Protein AF-A0A8J5P9N6-F1 (afdb_monomer_lite)

Secondary structure (DSSP, 8-state):
---SPPBSSSSS--BPEEES-GGGS-EEEEEEEEE-SSEEEEEEEETTEEEEEEEEPHHHHHS-------TT-S----SS------BTTB-HHHHHHHHHHHSHHHHHHHHHHHHHHTT-GGGS-----EE---HHHHHHHHHHHHTT-

InterPro domains:
  IPR025213 Kinetochore Sim4 complex subunit Fta2 [PF13095] (5-143)

Radius of gyration: 17.52 Å; chains: 1; bounding box: 44×40×49 Å

Foldseek 3Di:
DAPDDFDDPDDAFTFDALHNDQLVWPKAFDAFPDDDPFWTWTWMDTNNDIDIDTGGDPCLLQFQDDPPDPPVGSDPPDDDDDTDDADPVQHPVNRNVCRRVRRPVNVVRRVLRVCVVVVNCVVDPHDSGDYDDDCVSCVVNVVVRVVVD

pLDDT: mean 84.06, std 14.09, range [46.38, 98.06]

Organism: NCBI:txid485398

Sequence (149 aa):
MPTLKPLPDCEGPKLECFTDDLIKHDFKFLELLGSSCHSTVVKAEIDGKTYVIKLFFPVYVHEPNFEMAPIDDFFVGREEKERLTASEKMPQHVVDSLRLHATSFNNECRAYGRLKELGREHLAVKVHGYLRLYIHQINEQVQAMIRRT

Structure (mmCIF, N/CA/C/O backbone):
data_AF-A0A8J5P9N6-F1
#
_entry.id   AF-A0A8J5P9N6-F1
#
loop_
_atom_site.group_PDB
_atom_site.id
_atom_site.type_symbol
_atom_site.label_atom_id
_atom_site.label_alt_id
_atom_site.label_comp_id
_atom_site.label_asym_id
_atom_site.label_entity_id
_atom_site.label_seq_id
_atom_site.pdbx_PDB_ins_code
_atom_site.Cartn_x
_atom_site.Cartn_y
_atom_site.Cartn_z
_atom_site.occupancy
_atom_site.B_iso_or_equiv
_atom_site.auth_seq_id
_atom_site.auth_comp_id
_atom_site.auth_asym_id
_atom_site.auth_atom_id
_atom_site.pdbx_PDB_model_num
ATOM 1 N N . MET A 1 1 ? -12.103 16.206 -0.035 1.00 46.72 1 MET A N 1
ATOM 2 C CA . MET A 1 1 ? -11.663 15.025 -0.804 1.00 46.72 1 MET A CA 1
ATOM 3 C C . MET A 1 1 ? -10.151 14.982 -0.740 1.00 46.72 1 MET A C 1
ATOM 5 O O . MET A 1 1 ? -9.574 16.065 -0.777 1.00 46.72 1 MET A O 1
ATOM 9 N N . PRO A 1 2 ? -9.534 13.800 -0.620 1.00 59.41 2 PRO A N 1
ATOM 10 C CA . PRO A 1 2 ? -8.084 13.686 -0.629 1.00 59.41 2 PRO A CA 1
ATOM 11 C C . PRO A 1 2 ? -7.501 14.313 -1.903 1.00 59.41 2 PRO A C 1
ATOM 13 O O . PRO A 1 2 ? -7.987 14.049 -2.998 1.00 59.41 2 PRO A O 1
ATOM 16 N N . THR A 1 3 ? -6.478 15.150 -1.766 1.00 75.19 3 THR A N 1
ATOM 17 C CA . THR A 1 3 ? -5.761 15.784 -2.890 1.00 75.19 3 THR A CA 1
ATOM 18 C C . THR A 1 3 ? -4.736 14.862 -3.557 1.00 75.19 3 THR A C 1
ATOM 20 O O . THR A 1 3 ? -4.242 15.157 -4.645 1.00 75.19 3 THR A O 1
ATOM 23 N N . LEU A 1 4 ? -4.407 13.735 -2.920 1.00 88.25 4 LEU A N 1
ATOM 24 C CA . LEU A 1 4 ? -3.487 12.747 -3.473 1.00 88.25 4 LEU A CA 1
ATOM 25 C C . LEU A 1 4 ? -4.174 11.904 -4.554 1.00 88.25 4 LEU A C 1
ATOM 27 O O . LEU A 1 4 ? -5.284 11.411 -4.366 1.00 88.25 4 LEU A O 1
ATOM 31 N N . LYS A 1 5 ? -3.477 11.706 -5.676 1.00 92.12 5 LYS A N 1
ATOM 32 C CA . LYS A 1 5 ? -3.972 10.928 -6.819 1.00 92.12 5 LYS A CA 1
ATOM 33 C C . LYS A 1 5 ? -4.020 9.418 -6.539 1.00 92.12 5 LYS A C 1
ATOM 35 O O . LYS A 1 5 ? -3.213 8.935 -5.749 1.00 92.12 5 LYS A O 1
ATOM 40 N N . PRO A 1 6 ? -4.872 8.637 -7.213 1.00 95.25 6 PRO A N 1
ATOM 41 C CA . PRO A 1 6 ? -4.886 7.183 -7.050 1.00 95.25 6 PRO A CA 1
ATOM 42 C C . PRO A 1 6 ? -3.578 6.539 -7.546 1.00 95.25 6 PRO A C 1
ATOM 44 O O . PRO A 1 6 ? -2.988 6.999 -8.528 1.00 95.25 6 PRO A O 1
ATOM 47 N N . LEU A 1 7 ? -3.125 5.470 -6.883 1.00 95.25 7 LEU A N 1
ATOM 48 C CA . LEU A 1 7 ? -1.854 4.786 -7.176 1.00 95.25 7 LEU A CA 1
ATOM 49 C C . LEU A 1 7 ? -2.070 3.339 -7.636 1.00 95.25 7 LEU A C 1
ATOM 51 O O . LEU A 1 7 ? -3.028 2.719 -7.191 1.00 95.25 7 LEU A O 1
ATOM 55 N N . PRO A 1 8 ? -1.182 2.749 -8.456 1.00 95.06 8 PRO A N 1
ATOM 56 C CA . PRO A 1 8 ? 0.056 3.322 -8.984 1.00 95.06 8 PRO A CA 1
ATOM 57 C C . PRO A 1 8 ? -0.178 4.387 -10.064 1.00 95.06 8 PRO A C 1
ATOM 59 O O . PRO A 1 8 ? -1.222 4.443 -10.717 1.00 95.06 8 PRO A O 1
ATOM 62 N N . ASP A 1 9 ? 0.823 5.241 -10.267 1.00 93.00 9 ASP A N 1
ATOM 63 C CA . ASP A 1 9 ? 0.783 6.365 -11.211 1.00 93.00 9 ASP A CA 1
ATOM 64 C C . ASP A 1 9 ? 1.076 5.953 -12.664 1.00 93.00 9 ASP A C 1
ATOM 66 O O . ASP A 1 9 ? 1.951 6.485 -13.332 1.00 93.00 9 ASP A O 1
ATOM 70 N N . CYS A 1 10 ? 0.362 4.946 -13.147 1.00 92.94 10 CYS A N 1
ATOM 71 C CA . CYS A 1 10 ? 0.421 4.454 -14.525 1.00 92.94 10 CYS A CA 1
ATOM 72 C C . CYS A 1 10 ? -0.950 3.901 -14.930 1.00 92.94 10 CYS A C 1
ATOM 74 O O . CYS A 1 10 ? -1.895 3.941 -14.138 1.00 92.94 10 CYS A O 1
ATOM 76 N N . GLU A 1 11 ? -1.092 3.412 -16.158 1.00 94.12 11 GLU A N 1
ATOM 77 C CA . GLU A 1 11 ? -2.343 2.805 -16.607 1.00 94.12 11 GLU A CA 1
ATOM 78 C C . GLU A 1 11 ? -2.700 1.527 -15.824 1.00 94.12 11 GLU A C 1
ATOM 80 O O . GLU A 1 11 ? -1.848 0.793 -15.301 1.00 94.12 11 GLU A O 1
ATOM 85 N N . GLY A 1 12 ? -4.006 1.263 -15.756 1.00 94.69 12 GLY A N 1
ATOM 86 C CA . GLY A 1 12 ? -4.575 0.092 -15.103 1.00 94.69 12 GLY A CA 1
ATOM 87 C C . GLY A 1 12 ? -5.168 0.371 -13.717 1.00 94.69 12 GLY A C 1
ATOM 88 O O . GLY A 1 12 ? -5.493 1.516 -13.401 1.00 94.69 12 GLY A O 1
ATOM 89 N N . PRO A 1 13 ? -5.349 -0.685 -12.904 1.00 96.88 13 PRO A N 1
ATOM 90 C CA . PRO A 1 13 ? -6.077 -0.604 -11.641 1.00 96.88 13 PRO A CA 1
ATOM 91 C C . PRO A 1 13 ? -5.363 0.266 -10.624 1.00 96.88 13 PRO A C 1
ATOM 93 O O . PRO A 1 13 ? -4.146 0.151 -10.463 1.00 96.88 13 PRO A O 1
ATOM 96 N N . LYS A 1 14 ? -6.135 1.085 -9.910 1.00 96.75 14 LYS A N 1
ATOM 97 C CA . LYS A 1 14 ? -5.618 2.030 -8.924 1.00 96.75 14 LYS A CA 1
ATOM 98 C C . LYS A 1 14 ? -6.346 1.893 -7.597 1.00 96.75 14 LYS A C 1
ATOM 100 O O . LYS A 1 14 ? -7.538 1.602 -7.549 1.00 96.75 14 LYS A O 1
ATOM 105 N N . LEU A 1 15 ? -5.613 2.133 -6.523 1.00 96.44 15 LEU A N 1
ATOM 106 C CA . LEU A 1 15 ? -6.127 2.279 -5.182 1.00 96.44 15 LEU A CA 1
ATOM 107 C C . LEU A 1 15 ? -6.258 3.764 -4.850 1.00 96.44 15 LEU A C 1
ATOM 109 O O . LEU A 1 15 ? -5.302 4.536 -4.963 1.00 96.44 15 LEU A O 1
ATOM 113 N N . GLU A 1 16 ? -7.457 4.137 -4.420 1.00 95.38 16 GLU A N 1
ATOM 114 C CA . GLU A 1 16 ? -7.773 5.483 -3.955 1.00 95.38 16 GLU A CA 1
ATOM 115 C C . GLU A 1 16 ? -7.031 5.837 -2.665 1.00 95.38 16 GLU A C 1
ATOM 117 O O . GLU A 1 16 ? -6.731 4.979 -1.823 1.00 95.38 16 GLU A O 1
ATOM 122 N N . CYS A 1 17 ? -6.770 7.129 -2.499 1.00 94.94 17 CYS A N 1
ATOM 123 C CA . CYS A 1 17 ? -6.258 7.663 -1.250 1.00 94.94 17 CYS A CA 1
ATOM 124 C C . CYS A 1 17 ? -7.340 7.579 -0.158 1.00 94.94 17 CYS A C 1
ATOM 126 O O . CYS A 1 17 ? -8.492 7.946 -0.379 1.00 94.94 17 CYS A O 1
ATOM 128 N N . PHE A 1 18 ? -6.965 7.102 1.027 1.00 93.12 18 PHE A N 1
ATOM 129 C CA . PHE A 1 18 ? -7.818 7.060 2.210 1.00 93.12 18 PHE A CA 1
ATOM 130 C C . PHE A 1 18 ? -7.971 8.454 2.835 1.00 93.12 18 PHE A C 1
ATOM 132 O O . PHE A 1 18 ? -9.088 8.923 3.038 1.00 93.12 18 PHE A O 1
ATOM 139 N N . THR A 1 19 ? -6.847 9.124 3.106 1.00 89.44 19 THR A N 1
ATOM 140 C CA . THR A 1 19 ? -6.778 10.520 3.561 1.00 89.44 19 THR A CA 1
ATOM 141 C C . THR A 1 19 ? -5.487 11.163 3.059 1.00 89.44 19 THR A C 1
ATOM 143 O O . THR A 1 19 ? -4.447 10.502 2.983 1.00 89.44 19 THR A O 1
ATOM 146 N N . ASP A 1 20 ? -5.543 12.440 2.687 1.00 81.94 20 ASP A N 1
ATOM 147 C CA . ASP A 1 20 ? -4.395 13.184 2.165 1.00 81.94 20 ASP A CA 1
ATOM 148 C C . ASP A 1 20 ? -3.505 13.800 3.248 1.00 81.94 20 ASP A C 1
ATOM 150 O O . ASP A 1 20 ? -2.364 14.167 2.952 1.00 81.94 20 ASP A O 1
ATOM 154 N N . ASP A 1 21 ? -3.985 13.876 4.491 1.00 83.81 21 ASP A N 1
ATOM 155 C CA . ASP A 1 21 ? -3.249 14.477 5.599 1.00 83.81 21 ASP A CA 1
ATOM 156 C C . ASP A 1 21 ? -3.594 13.817 6.940 1.00 83.81 21 ASP A C 1
ATOM 158 O O . ASP A 1 21 ? -4.555 14.192 7.612 1.00 83.81 21 ASP A O 1
ATOM 162 N N . LEU A 1 22 ? -2.783 12.835 7.349 1.00 84.62 22 LEU A N 1
ATOM 163 C CA . LEU A 1 22 ? -2.996 12.114 8.605 1.00 84.62 22 LEU A CA 1
ATOM 164 C C . LEU A 1 22 ? -2.858 13.016 9.847 1.00 84.62 22 LEU A C 1
ATOM 166 O O . LEU A 1 22 ? -3.440 12.689 10.873 1.00 84.62 22 LEU A O 1
ATOM 170 N N . ILE A 1 23 ? -2.151 14.155 9.769 1.00 82.56 23 ILE A N 1
ATOM 171 C CA . ILE A 1 23 ? -2.007 15.077 10.916 1.00 82.56 23 ILE A CA 1
ATOM 172 C C . ILE A 1 23 ? -3.349 15.732 11.268 1.00 82.56 23 ILE A C 1
ATOM 174 O O . ILE A 1 23 ? -3.585 16.082 12.421 1.00 82.56 23 ILE A O 1
ATOM 178 N N . LYS A 1 24 ? -4.250 15.896 10.294 1.00 87.75 24 LYS A N 1
ATOM 179 C CA . LYS A 1 24 ? -5.581 16.476 10.539 1.00 87.75 24 LYS A CA 1
ATOM 180 C C . LYS A 1 24 ? -6.533 15.532 11.268 1.00 87.75 24 LYS A C 1
ATOM 182 O O . LYS A 1 24 ? -7.633 15.952 11.616 1.00 87.75 24 LYS A O 1
ATOM 187 N N . HIS A 1 25 ? -6.128 14.285 11.471 1.00 89.50 25 HIS A N 1
ATOM 188 C CA . HIS A 1 25 ? -6.911 13.271 12.153 1.00 89.50 25 HIS A CA 1
ATOM 189 C C . HIS A 1 25 ? -6.388 13.040 13.570 1.00 89.50 25 HIS A C 1
ATOM 191 O O . HIS A 1 25 ? -5.190 13.170 13.830 1.00 89.50 25 HIS A O 1
ATOM 197 N N . ASP A 1 26 ? -7.278 12.632 14.478 1.00 90.94 26 ASP A N 1
ATOM 198 C CA . ASP A 1 26 ? -6.849 12.087 15.770 1.00 90.94 26 ASP A CA 1
ATOM 199 C C . ASP A 1 26 ? -6.268 10.691 15.529 1.00 90.94 26 ASP A C 1
ATOM 201 O O . ASP A 1 26 ? -6.996 9.696 15.463 1.00 90.94 26 ASP A O 1
ATOM 205 N N . PHE A 1 27 ? -4.955 10.645 15.299 1.00 90.19 27 PHE A N 1
ATOM 206 C CA . PHE A 1 27 ? -4.222 9.439 14.948 1.00 90.19 27 PHE A CA 1
ATOM 207 C C . PHE A 1 27 ? -3.377 8.924 16.113 1.00 90.19 27 PHE A C 1
ATOM 209 O O . PHE A 1 27 ? -2.510 9.633 16.634 1.00 90.19 27 PHE A O 1
ATOM 216 N N . LYS A 1 28 ? -3.576 7.649 16.464 1.00 90.38 28 LYS A N 1
ATOM 217 C CA . LYS A 1 28 ? -2.844 6.967 17.539 1.00 90.38 28 LYS A CA 1
ATOM 218 C C . LYS A 1 28 ? -2.340 5.606 17.078 1.00 90.38 28 LYS A C 1
ATOM 220 O O . LYS A 1 28 ? -3.133 4.744 16.698 1.00 90.38 28 LYS A O 1
ATOM 225 N N . PHE A 1 29 ? -1.037 5.364 17.195 1.00 89.62 29 PHE A N 1
ATOM 226 C CA . PHE A 1 29 ? -0.503 4.001 17.163 1.00 89.62 29 PHE A CA 1
ATOM 227 C C . PHE A 1 29 ? -0.912 3.244 18.427 1.00 89.62 29 PHE A C 1
ATOM 229 O O . PHE A 1 29 ? -0.704 3.724 19.541 1.00 89.62 29 PHE A O 1
ATOM 236 N N . LEU A 1 30 ? -1.473 2.048 18.248 1.00 91.25 30 LEU A N 1
ATOM 237 C CA . LEU A 1 30 ? -1.930 1.209 19.353 1.00 91.25 30 LEU A CA 1
ATOM 238 C C . LEU A 1 30 ? -0.988 0.029 19.595 1.00 91.25 30 LEU A C 1
ATOM 240 O O . LEU A 1 30 ? -0.605 -0.214 20.735 1.00 91.25 30 LEU A O 1
ATOM 244 N N . GLU A 1 31 ? -0.621 -0.704 18.541 1.00 92.00 31 GLU A N 1
ATOM 245 C CA . GLU A 1 31 ? 0.090 -1.982 18.676 1.00 92.00 31 GLU A CA 1
ATOM 246 C C . GLU A 1 31 ? 0.866 -2.342 17.401 1.00 92.00 31 GLU A C 1
ATOM 248 O O . GLU A 1 31 ? 0.391 -2.098 16.291 1.00 92.00 31 GLU A O 1
ATOM 253 N N . LEU A 1 32 ? 2.039 -2.960 17.551 1.00 91.56 32 LEU A N 1
ATOM 254 C CA . LEU A 1 32 ? 2.752 -3.620 16.458 1.00 91.56 32 LEU A CA 1
ATOM 255 C C . LEU A 1 32 ? 2.191 -5.038 16.280 1.00 91.56 32 LEU A C 1
ATOM 257 O O . LEU A 1 32 ? 2.348 -5.873 17.162 1.00 91.56 32 LEU A O 1
ATOM 261 N N . LEU A 1 33 ? 1.565 -5.320 15.137 1.00 93.94 33 LEU A N 1
ATOM 262 C CA . LEU A 1 33 ? 0.937 -6.619 14.864 1.00 93.94 33 LEU A CA 1
ATOM 263 C C . LEU A 1 33 ? 1.881 -7.609 14.174 1.00 93.94 33 LEU A C 1
ATOM 265 O O . LEU A 1 33 ? 1.676 -8.817 14.254 1.00 93.94 33 LEU A O 1
ATOM 269 N N . GLY A 1 34 ? 2.904 -7.118 13.473 1.00 92.19 34 GLY A N 1
ATOM 270 C CA . GLY A 1 34 ? 3.895 -7.977 12.836 1.00 92.19 34 GLY A CA 1
ATOM 271 C C . GLY A 1 34 ? 4.819 -7.236 11.882 1.00 92.19 34 GLY A C 1
ATOM 272 O O . GLY A 1 34 ? 4.551 -6.107 11.473 1.00 92.19 34 GLY A O 1
ATOM 273 N N . SER A 1 35 ? 5.906 -7.897 11.497 1.00 88.94 35 SER A N 1
ATOM 274 C CA . SER A 1 35 ? 6.897 -7.369 10.558 1.00 88.94 35 SER A CA 1
ATOM 275 C C . SER A 1 35 ? 7.311 -8.439 9.554 1.00 88.94 35 SER A C 1
ATOM 277 O O . SER A 1 35 ? 7.308 -9.629 9.854 1.00 88.94 35 SER A O 1
ATOM 279 N N . SER A 1 36 ? 7.649 -8.001 8.346 1.00 83.44 36 SER A N 1
ATOM 280 C CA . SER A 1 36 ? 8.099 -8.833 7.230 1.00 83.44 36 SER A CA 1
ATOM 281 C C . SER A 1 36 ? 9.263 -8.137 6.512 1.00 83.44 36 SER A C 1
ATOM 283 O O . SER A 1 36 ? 9.661 -7.033 6.887 1.00 83.44 36 SER A O 1
ATOM 285 N N . CYS A 1 37 ? 9.810 -8.757 5.469 1.00 80.19 37 CYS A N 1
ATOM 286 C CA . CYS A 1 37 ? 10.943 -8.247 4.695 1.00 80.19 37 CYS A CA 1
ATOM 287 C C . CYS A 1 37 ? 10.704 -6.849 4.092 1.00 80.19 37 CYS A C 1
ATOM 289 O O . CYS A 1 37 ? 11.654 -6.077 3.965 1.00 80.19 37 CYS A O 1
ATOM 291 N N . HIS A 1 38 ? 9.453 -6.498 3.759 1.00 84.06 38 HIS A N 1
ATOM 292 C CA . HIS A 1 38 ? 9.125 -5.246 3.057 1.00 84.06 38 HIS A CA 1
ATOM 293 C C . HIS A 1 38 ? 8.333 -4.221 3.871 1.00 84.06 38 HIS A C 1
ATOM 295 O O . HIS A 1 38 ? 8.203 -3.065 3.458 1.00 84.06 38 HIS A O 1
ATOM 301 N N . SER A 1 39 ? 7.769 -4.628 5.005 1.00 90.12 39 SER A N 1
ATOM 302 C CA . SER A 1 39 ? 6.783 -3.819 5.713 1.00 90.12 39 SER A CA 1
ATOM 303 C C . SER A 1 39 ? 6.634 -4.219 7.169 1.00 90.12 39 SER A C 1
ATOM 305 O O . SER A 1 39 ? 6.918 -5.355 7.546 1.00 90.12 39 SER A O 1
ATOM 307 N N . THR A 1 40 ? 6.038 -3.324 7.940 1.00 91.12 40 THR A N 1
ATOM 308 C CA . THR A 1 40 ? 5.475 -3.612 9.253 1.00 91.12 40 THR A CA 1
ATOM 309 C C . THR A 1 40 ? 3.969 -3.359 9.252 1.00 91.12 40 THR A C 1
ATOM 311 O O . THR A 1 40 ? 3.472 -2.539 8.479 1.00 91.12 40 THR A O 1
ATOM 314 N N . VAL A 1 41 ? 3.225 -4.085 10.076 1.00 93.75 41 VAL A N 1
ATOM 315 C CA . VAL A 1 41 ? 1.776 -3.954 10.223 1.00 93.75 41 VAL A CA 1
ATOM 316 C C . VAL A 1 41 ? 1.484 -3.495 11.639 1.00 93.75 41 VAL A C 1
ATOM 318 O O . VAL A 1 41 ? 1.928 -4.112 12.605 1.00 93.75 41 VAL A O 1
ATOM 321 N N . VAL A 1 42 ? 0.708 -2.426 11.760 1.00 92.75 42 VAL A N 1
ATOM 322 C CA . VAL A 1 42 ? 0.311 -1.851 13.041 1.00 92.75 42 VAL A CA 1
ATOM 323 C C . VAL A 1 42 ? -1.202 -1.827 13.180 1.00 92.75 42 VAL A C 1
ATOM 325 O O . VAL A 1 42 ? -1.942 -1.706 12.201 1.00 92.75 42 VAL A O 1
ATOM 328 N N . LYS A 1 43 ? -1.657 -1.870 14.422 1.00 95.25 43 LYS A N 1
ATOM 329 C CA . LYS A 1 43 ? -2.991 -1.452 14.820 1.00 95.25 43 LYS A CA 1
ATOM 330 C C . LYS A 1 43 ? -2.944 0.031 15.160 1.00 95.25 43 LYS A C 1
ATOM 332 O O . LYS A 1 43 ? -2.061 0.470 15.900 1.00 95.25 43 LYS A O 1
ATOM 337 N N . ALA A 1 44 ? -3.901 0.790 14.651 1.00 93.31 44 ALA A N 1
ATOM 338 C CA . ALA A 1 44 ? -4.006 2.215 14.916 1.00 93.31 44 ALA A CA 1
ATOM 339 C C . ALA A 1 44 ? -5.458 2.644 15.122 1.00 93.31 44 ALA A C 1
ATOM 341 O O . ALA A 1 44 ? -6.391 1.951 14.717 1.00 93.31 44 ALA A O 1
ATOM 342 N N . GLU A 1 45 ? -5.638 3.804 15.733 1.00 94.75 45 GLU A N 1
ATOM 343 C CA . GLU A 1 45 ? -6.900 4.530 15.781 1.00 94.75 45 GLU A CA 1
ATOM 344 C C . GLU A 1 45 ? -6.792 5.774 14.895 1.00 94.75 45 GLU A C 1
ATOM 346 O O . GLU A 1 45 ? -5.781 6.472 14.946 1.00 94.75 45 GLU A O 1
ATOM 351 N N . ILE A 1 46 ? -7.811 6.024 14.071 1.00 93.75 46 ILE A N 1
ATOM 352 C CA . ILE A 1 46 ? -7.988 7.262 13.301 1.00 93.75 46 ILE A CA 1
ATOM 353 C C . ILE A 1 46 ? -9.414 7.745 13.574 1.00 93.75 46 ILE A C 1
ATOM 355 O O . ILE A 1 46 ? -10.369 7.031 13.256 1.00 93.75 46 ILE A O 1
ATOM 359 N N . ASP A 1 47 ? -9.559 8.924 14.177 1.00 94.88 47 ASP A N 1
ATOM 360 C CA . ASP A 1 47 ? -10.845 9.543 14.544 1.00 94.88 47 ASP A CA 1
ATOM 361 C C . ASP A 1 47 ? -11.768 8.600 15.341 1.00 94.88 47 ASP A C 1
ATOM 363 O O . ASP A 1 47 ? -12.946 8.409 15.019 1.00 94.88 47 ASP A O 1
ATOM 367 N N . GLY A 1 48 ? -11.211 7.937 16.359 1.00 96.00 48 GLY A N 1
ATOM 368 C CA . GLY A 1 48 ? -11.949 7.010 17.224 1.00 96.00 48 GLY A CA 1
ATOM 369 C C . GLY A 1 48 ? -12.335 5.676 16.572 1.00 96.00 48 GLY A C 1
ATOM 370 O O . GLY A 1 48 ? -13.065 4.889 17.173 1.00 96.00 48 GLY A O 1
ATOM 371 N N . LYS A 1 49 ? -11.870 5.391 15.347 1.00 96.62 49 LYS A N 1
ATOM 372 C CA . LYS A 1 49 ? -12.074 4.102 14.668 1.00 96.62 49 LYS A CA 1
ATOM 373 C C . LYS A 1 49 ? -10.774 3.320 14.583 1.00 96.62 49 LYS A C 1
ATOM 375 O O . LYS A 1 49 ? -9.733 3.863 14.226 1.00 96.62 49 LYS A O 1
ATOM 380 N N . THR A 1 50 ? -10.845 2.023 14.866 1.00 97.19 50 THR A N 1
ATOM 381 C CA . THR A 1 50 ? -9.693 1.122 14.774 1.00 97.19 50 THR A CA 1
ATOM 382 C C . THR A 1 50 ? -9.441 0.682 13.333 1.00 97.19 50 THR A C 1
ATOM 384 O O . THR A 1 50 ? -10.351 0.219 12.648 1.00 97.19 50 THR A O 1
ATOM 387 N N . TYR A 1 51 ? -8.181 0.760 12.913 1.00 96.31 51 TYR A N 1
ATOM 388 C CA . TYR A 1 51 ? -7.684 0.301 11.622 1.00 96.31 51 TYR A CA 1
ATOM 389 C C . TYR A 1 51 ? -6.443 -0.574 11.788 1.00 96.31 51 TYR A C 1
ATOM 391 O O . TYR A 1 51 ? -5.733 -0.520 12.796 1.00 96.31 51 TYR A O 1
ATOM 399 N N . VAL A 1 52 ? -6.162 -1.350 10.744 1.00 96.00 52 VAL A N 1
ATOM 400 C CA . VAL A 1 52 ? -4.871 -2.003 10.534 1.00 96.00 52 VAL A CA 1
ATOM 401 C C . VAL A 1 52 ? -4.155 -1.256 9.415 1.00 96.00 52 VAL A C 1
ATOM 403 O O . VAL A 1 52 ? -4.726 -1.062 8.342 1.00 96.00 52 VAL A O 1
ATOM 406 N N . ILE A 1 53 ? -2.920 -0.822 9.662 1.00 94.19 53 ILE A N 1
ATOM 407 C CA . ILE A 1 53 ? -2.111 -0.069 8.700 1.00 94.19 53 ILE A CA 1
ATOM 408 C C . ILE A 1 53 ? -0.850 -0.869 8.396 1.00 94.19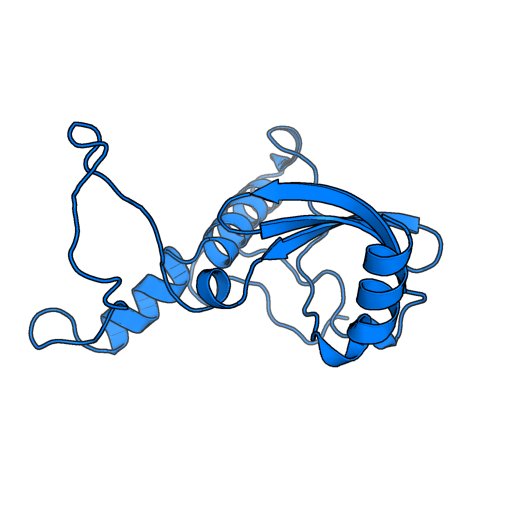 53 ILE A C 1
ATOM 410 O O . ILE A 1 53 ? -0.085 -1.211 9.296 1.00 94.19 53 ILE A O 1
ATOM 414 N N . LYS A 1 54 ? -0.617 -1.141 7.113 1.00 94.75 54 LYS A N 1
ATOM 415 C CA . LYS A 1 54 ? 0.630 -1.725 6.618 1.00 94.75 54 LYS A CA 1
ATOM 416 C C . LYS A 1 54 ? 1.557 -0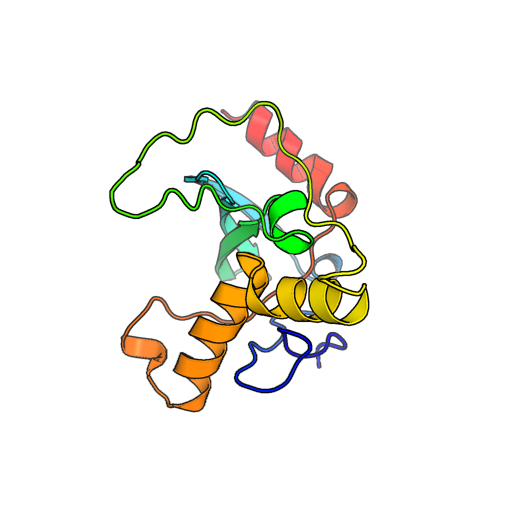.610 6.139 1.00 94.75 54 LYS A C 1
ATOM 418 O O . LYS A 1 54 ? 1.228 0.118 5.207 1.00 94.75 54 LYS A O 1
ATOM 423 N N . LEU A 1 55 ? 2.705 -0.475 6.790 1.00 91.50 55 LEU A N 1
ATOM 424 C CA . LEU A 1 55 ? 3.729 0.528 6.517 1.00 91.50 55 LEU A CA 1
ATOM 425 C C . LEU A 1 55 ? 4.894 -0.128 5.777 1.00 91.50 55 LEU A C 1
ATOM 427 O O . LEU A 1 55 ? 5.519 -1.050 6.296 1.00 91.50 55 LEU A O 1
ATOM 431 N N . PHE A 1 56 ? 5.202 0.348 4.575 1.00 90.44 56 PHE A N 1
ATOM 432 C CA . PHE A 1 56 ? 6.308 -0.163 3.764 1.00 90.44 56 PHE A CA 1
ATOM 433 C C . PHE A 1 56 ? 7.602 0.576 4.090 1.00 90.44 56 PHE A C 1
ATOM 435 O O . PHE A 1 56 ? 7.592 1.797 4.262 1.00 90.44 56 PHE A O 1
ATOM 442 N N . PHE A 1 57 ? 8.729 -0.140 4.145 1.00 85.25 57 PHE A N 1
ATOM 443 C CA . PHE A 1 57 ? 10.019 0.531 4.309 1.00 85.25 57 PHE A CA 1
ATOM 444 C C . PHE A 1 57 ? 10.352 1.351 3.050 1.00 85.25 57 PHE A C 1
ATOM 446 O O . PHE A 1 57 ? 10.070 0.880 1.944 1.00 85.25 57 PHE A O 1
ATOM 453 N N . PRO A 1 58 ? 10.990 2.535 3.176 1.00 82.50 58 PRO A N 1
ATOM 454 C CA . PRO A 1 58 ? 11.171 3.468 2.059 1.00 82.50 58 PRO A CA 1
ATOM 455 C C . PRO A 1 58 ? 11.780 2.848 0.797 1.00 82.50 58 PRO A C 1
ATOM 457 O O . PRO A 1 58 ? 11.352 3.159 -0.313 1.00 82.50 58 PRO A O 1
ATOM 460 N N . VAL A 1 59 ? 12.736 1.925 0.953 1.00 77.12 59 VAL A N 1
ATOM 461 C CA . VAL A 1 59 ? 13.387 1.255 -0.183 1.00 77.12 59 VAL A CA 1
ATOM 462 C C . VAL A 1 59 ? 12.387 0.495 -1.066 1.00 77.12 59 VAL A C 1
ATOM 464 O O . VAL A 1 59 ? 12.498 0.567 -2.281 1.00 77.12 59 VAL A O 1
ATOM 467 N N . TYR A 1 60 ? 11.364 -0.140 -0.483 1.00 75.56 60 TYR A N 1
ATOM 468 C CA . TYR A 1 60 ? 10.373 -0.953 -1.205 1.00 75.56 60 TYR A CA 1
ATOM 469 C C . TYR A 1 60 ? 9.192 -0.145 -1.758 1.00 75.56 60 TYR A C 1
ATOM 471 O O . TYR A 1 60 ? 8.309 -0.705 -2.409 1.00 75.56 60 TYR A O 1
ATOM 479 N N . VAL A 1 61 ? 9.151 1.162 -1.484 1.00 82.12 61 VAL A N 1
ATOM 480 C CA . VAL A 1 61 ? 8.184 2.091 -2.085 1.00 82.12 61 VAL A CA 1
ATOM 481 C C . VAL A 1 61 ? 8.726 2.637 -3.403 1.00 82.12 61 VAL A C 1
ATOM 483 O O . VAL A 1 61 ? 7.979 2.749 -4.376 1.00 82.12 61 VAL A O 1
ATOM 486 N N . HIS A 1 62 ? 10.021 2.963 -3.434 1.00 80.94 62 HIS A N 1
ATOM 487 C CA . HIS A 1 62 ? 10.650 3.688 -4.539 1.00 80.94 62 HIS A CA 1
ATOM 488 C C . HIS A 1 62 ? 11.450 2.805 -5.492 1.00 80.94 62 HIS A C 1
ATOM 490 O O . HIS A 1 62 ? 11.523 3.122 -6.675 1.00 80.94 62 HIS A O 1
ATOM 496 N N . GLU A 1 63 ? 12.025 1.706 -5.002 1.00 78.31 63 GLU A N 1
ATOM 497 C CA . GLU A 1 63 ? 12.850 0.819 -5.815 1.00 78.31 63 GLU A CA 1
ATOM 498 C C . GLU A 1 63 ? 12.272 -0.600 -5.835 1.00 78.31 63 GLU A C 1
ATOM 500 O O . GLU A 1 63 ? 11.850 -1.117 -4.794 1.00 78.31 63 GLU A O 1
ATOM 505 N N . PRO A 1 64 ? 12.230 -1.256 -7.007 1.00 73.25 64 PRO A N 1
ATOM 506 C CA . PRO A 1 64 ? 11.936 -2.671 -7.071 1.00 73.25 64 PRO A CA 1
ATOM 507 C C . PRO A 1 64 ? 13.096 -3.411 -6.418 1.00 73.25 64 PRO A C 1
ATOM 509 O O . PRO A 1 64 ? 14.193 -3.498 -6.965 1.00 73.25 64 PRO A O 1
ATOM 512 N N . ASN A 1 65 ? 12.853 -3.911 -5.217 1.00 66.81 65 ASN A N 1
ATOM 513 C CA . ASN A 1 65 ? 13.809 -4.719 -4.493 1.00 66.81 65 ASN A CA 1
ATOM 514 C C . ASN A 1 65 ? 13.129 -6.042 -4.164 1.00 66.81 65 ASN A C 1
ATOM 516 O O . ASN A 1 65 ? 12.244 -6.102 -3.310 1.00 66.81 65 ASN A O 1
ATOM 520 N N . PHE A 1 66 ? 13.525 -7.073 -4.900 1.00 57.88 66 PHE A N 1
ATOM 521 C CA . PHE A 1 66 ? 13.053 -8.433 -4.724 1.00 57.88 66 PHE A CA 1
ATOM 522 C C . PHE A 1 66 ? 14.251 -9.353 -4.670 1.00 57.88 66 PHE A C 1
ATOM 524 O O . PHE A 1 66 ? 15.110 -9.315 -5.552 1.00 57.88 66 PHE A O 1
ATOM 531 N N . GLU A 1 67 ? 14.235 -10.260 -3.706 1.00 51.00 67 GLU A N 1
ATOM 532 C CA . GLU A 1 67 ? 14.953 -11.522 -3.821 1.00 51.00 67 GLU A CA 1
ATOM 533 C C . GLU A 1 67 ? 14.191 -12.399 -4.831 1.00 51.00 67 GLU A C 1
ATOM 535 O O . GLU A 1 67 ? 13.539 -13.374 -4.475 1.00 51.00 67 GLU A O 1
ATOM 540 N N . MET A 1 68 ? 14.188 -12.009 -6.112 1.00 48.91 68 MET A N 1
ATOM 541 C CA . MET A 1 68 ? 13.726 -12.895 -7.180 1.00 48.91 68 MET A CA 1
ATOM 542 C C . MET A 1 68 ? 14.867 -13.848 -7.516 1.00 48.91 68 MET A C 1
ATOM 544 O O . MET A 1 68 ? 15.645 -13.635 -8.445 1.00 48.91 68 MET A O 1
ATOM 548 N N . ALA A 1 69 ? 14.977 -14.886 -6.702 1.00 48.25 69 ALA A N 1
ATOM 549 C CA . ALA A 1 69 ? 15.585 -16.134 -7.108 1.00 48.25 69 ALA A CA 1
ATOM 550 C C . ALA A 1 69 ? 14.796 -16.700 -8.307 1.00 48.25 69 ALA A C 1
ATOM 552 O O . ALA A 1 69 ? 13.558 -16.664 -8.280 1.00 48.25 69 ALA A O 1
ATOM 553 N N . PRO A 1 70 ? 15.447 -17.228 -9.361 1.00 54.91 70 PRO A N 1
ATOM 554 C CA . PRO A 1 70 ? 14.786 -18.205 -10.219 1.00 54.91 70 PRO A CA 1
ATOM 555 C C . PRO A 1 70 ? 14.122 -19.260 -9.328 1.00 54.91 70 PRO A C 1
ATOM 557 O O . PRO A 1 70 ? 14.664 -19.597 -8.278 1.00 54.91 70 PRO A O 1
ATOM 560 N N . ILE A 1 71 ? 12.960 -19.783 -9.726 1.00 60.56 71 ILE A N 1
ATOM 561 C CA . ILE A 1 71 ? 12.215 -20.746 -8.892 1.00 60.56 71 ILE A CA 1
ATOM 562 C C . ILE A 1 71 ? 13.069 -21.978 -8.525 1.00 60.56 71 ILE A C 1
ATOM 564 O O . ILE A 1 71 ? 12.834 -22.610 -7.497 1.00 60.56 71 ILE A O 1
ATOM 568 N N . ASP A 1 72 ? 14.086 -22.252 -9.346 1.00 64.69 72 ASP A N 1
ATOM 569 C CA . ASP A 1 72 ? 15.022 -23.364 -9.220 1.00 64.69 72 ASP A CA 1
ATOM 570 C C . ASP A 1 72 ? 16.300 -23.015 -8.426 1.00 64.69 72 ASP A C 1
ATOM 572 O O . ASP A 1 72 ? 17.034 -23.920 -8.045 1.00 64.69 72 ASP A O 1
ATOM 576 N N . ASP A 1 73 ? 16.558 -21.733 -8.132 1.00 56.03 73 ASP A N 1
ATOM 577 C CA . ASP A 1 73 ? 17.780 -21.247 -7.471 1.00 56.03 73 ASP A CA 1
ATOM 578 C C . ASP A 1 73 ? 17.444 -20.295 -6.314 1.00 56.03 73 ASP A C 1
ATOM 580 O O . ASP A 1 73 ? 17.589 -19.077 -6.409 1.00 56.03 73 ASP A O 1
ATOM 584 N N . PHE A 1 74 ? 17.026 -20.864 -5.178 1.00 51.44 74 PHE A N 1
ATOM 585 C CA . PHE A 1 74 ? 16.623 -20.128 -3.966 1.00 51.44 74 PHE A CA 1
ATOM 586 C C . PHE A 1 74 ? 17.703 -19.208 -3.371 1.00 51.44 74 PHE A C 1
ATOM 588 O O . PHE A 1 74 ? 17.378 -18.321 -2.584 1.00 51.44 74 PHE A O 1
ATOM 595 N N . PHE A 1 75 ? 18.974 -19.390 -3.735 1.00 50.12 75 PHE A N 1
ATOM 596 C CA . PHE A 1 75 ? 20.087 -18.591 -3.230 1.00 50.12 75 PHE A CA 1
ATOM 597 C C . PHE A 1 75 ? 21.048 -18.232 -4.358 1.00 50.12 75 PHE A C 1
ATOM 599 O O . PHE A 1 75 ? 22.111 -18.831 -4.515 1.00 50.12 75 PHE A O 1
ATOM 606 N N . VAL A 1 76 ? 20.705 -17.200 -5.127 1.00 52.31 76 VAL A N 1
ATOM 607 C CA . VAL A 1 76 ? 21.705 -16.532 -5.960 1.00 52.31 76 VAL A CA 1
ATOM 608 C C . VAL A 1 76 ? 22.583 -15.723 -5.009 1.00 52.31 76 VAL A C 1
ATOM 610 O O . VAL A 1 76 ? 22.184 -14.654 -4.546 1.00 52.31 76 VAL A O 1
ATOM 613 N N . GLY A 1 77 ? 23.756 -16.256 -4.661 1.00 47.94 77 GLY A N 1
ATOM 614 C CA . GLY A 1 77 ? 24.773 -15.525 -3.911 1.00 47.94 77 GLY A CA 1
ATOM 615 C C . GLY A 1 77 ? 25.235 -14.328 -4.733 1.00 47.94 77 GLY A C 1
ATOM 616 O O . GLY A 1 77 ? 26.167 -14.442 -5.521 1.00 47.94 77 GLY A O 1
ATOM 617 N N . ARG A 1 78 ? 24.541 -13.194 -4.617 1.00 50.28 78 ARG A N 1
ATOM 618 C CA . ARG A 1 78 ? 24.954 -11.959 -5.276 1.00 50.28 78 ARG A CA 1
ATOM 619 C C . ARG A 1 78 ? 25.861 -11.175 -4.352 1.00 50.28 78 ARG A C 1
ATOM 621 O O . ARG A 1 78 ? 25.446 -10.737 -3.277 1.00 50.28 78 ARG A O 1
ATOM 628 N N . GLU A 1 79 ? 27.079 -10.964 -4.830 1.00 47.44 79 GLU A N 1
ATOM 629 C CA . GLU A 1 79 ? 27.856 -9.785 -4.484 1.00 47.44 79 GLU A CA 1
ATOM 630 C C . GLU A 1 79 ? 26.965 -8.560 -4.753 1.00 47.44 79 GLU A C 1
ATOM 632 O O . GLU A 1 79 ? 26.513 -8.338 -5.869 1.00 47.44 79 GLU A O 1
ATOM 637 N N . GLU A 1 80 ? 26.597 -7.879 -3.668 1.00 46.38 80 GLU A N 1
ATOM 638 C CA . GLU A 1 80 ? 25.973 -6.555 -3.591 1.00 46.38 80 GLU A CA 1
ATOM 639 C C . GLU A 1 80 ? 24.776 -6.251 -4.517 1.00 46.38 80 GLU A C 1
ATOM 641 O O . GLU A 1 80 ? 24.906 -5.941 -5.689 1.00 46.38 80 GLU A O 1
ATOM 646 N N . LYS A 1 81 ? 23.570 -6.259 -3.928 1.00 56.28 81 LYS A N 1
ATOM 647 C CA . LYS A 1 81 ? 22.592 -5.142 -3.836 1.00 56.28 81 LYS A CA 1
ATOM 648 C C . LYS A 1 81 ? 22.632 -3.982 -4.864 1.00 56.28 81 LYS A C 1
ATOM 650 O O . LYS A 1 81 ? 22.324 -2.846 -4.492 1.00 56.28 81 LYS A O 1
ATOM 655 N N . GLU A 1 82 ? 22.963 -4.190 -6.130 1.00 60.97 82 GLU A N 1
ATOM 656 C CA . GLU A 1 82 ? 22.924 -3.097 -7.096 1.00 60.97 82 GLU A CA 1
ATOM 657 C C . GLU A 1 82 ? 21.469 -2.721 -7.385 1.00 60.97 82 GLU A C 1
ATOM 659 O O . GLU A 1 82 ? 20.645 -3.533 -7.813 1.00 60.97 82 GLU A O 1
ATOM 664 N N . ARG A 1 83 ? 21.134 -1.463 -7.081 1.00 68.69 83 ARG A N 1
ATOM 665 C CA . ARG A 1 83 ? 19.833 -0.881 -7.417 1.00 68.69 83 ARG A CA 1
ATOM 666 C C . ARG A 1 83 ? 19.630 -0.957 -8.926 1.00 68.69 83 ARG A C 1
ATOM 668 O O . ARG A 1 83 ? 20.588 -0.848 -9.687 1.00 68.69 83 ARG A O 1
ATOM 675 N N . LEU A 1 84 ? 18.375 -1.067 -9.355 1.00 75.69 84 LEU A N 1
ATOM 676 C CA . LEU A 1 84 ? 18.025 -0.995 -10.768 1.00 75.69 84 LEU A CA 1
ATOM 677 C C . LEU A 1 84 ? 18.464 0.366 -11.340 1.00 75.69 84 LEU A C 1
ATOM 679 O O . LEU A 1 84 ? 17.877 1.400 -11.020 1.00 75.69 84 LEU A O 1
ATOM 683 N N . THR A 1 85 ? 19.506 0.369 -12.168 1.00 82.50 85 THR A N 1
ATOM 684 C CA . THR A 1 85 ? 20.043 1.567 -12.826 1.00 82.50 85 THR A CA 1
ATOM 685 C C . THR A 1 85 ? 19.811 1.513 -14.331 1.00 82.50 85 THR A C 1
ATOM 687 O O . THR A 1 85 ? 19.640 0.448 -14.929 1.00 82.50 85 THR A O 1
ATOM 690 N N . ALA A 1 86 ? 19.760 2.690 -14.954 1.00 87.00 86 ALA A N 1
ATOM 691 C CA . ALA A 1 86 ? 19.654 2.787 -16.400 1.00 87.00 86 ALA A CA 1
ATOM 692 C C . ALA A 1 86 ? 20.950 2.329 -17.084 1.00 87.00 86 ALA A C 1
ATOM 694 O O . ALA A 1 86 ? 22.052 2.552 -16.589 1.00 87.00 86 ALA A O 1
ATOM 695 N N . SER A 1 87 ? 20.805 1.727 -18.258 1.00 86.94 87 SER A N 1
ATOM 696 C CA . SER A 1 87 ? 21.904 1.304 -19.130 1.00 86.94 87 SER A CA 1
ATOM 697 C C . SER A 1 87 ? 21.514 1.479 -20.599 1.00 86.94 87 SER A C 1
ATOM 699 O O . SER A 1 87 ? 20.357 1.764 -20.906 1.00 86.94 87 SER A O 1
ATOM 701 N N . GLU A 1 88 ? 22.446 1.243 -21.526 1.00 90.00 88 GLU A N 1
ATOM 702 C CA . GLU A 1 88 ? 22.137 1.228 -22.966 1.00 90.00 88 GLU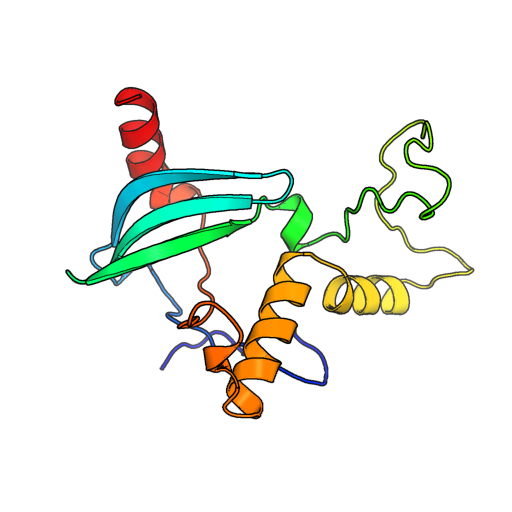 A CA 1
ATOM 703 C C . GLU A 1 88 ? 21.015 0.237 -23.321 1.00 90.00 88 GLU A C 1
ATOM 705 O O . GLU A 1 88 ? 20.182 0.518 -24.178 1.00 90.00 88 GLU A O 1
ATOM 710 N N . LYS A 1 89 ? 20.952 -0.909 -22.626 1.00 85.75 89 LYS A N 1
ATOM 711 C CA . LYS A 1 89 ? 19.914 -1.934 -22.828 1.00 85.75 89 LYS A CA 1
ATOM 712 C C . LYS A 1 89 ? 18.590 -1.595 -22.143 1.00 85.75 89 LYS A C 1
ATOM 714 O O . LYS A 1 89 ? 17.554 -2.130 -22.523 1.00 85.75 89 LYS A O 1
ATOM 719 N N . MET A 1 90 ? 18.622 -0.743 -21.120 1.00 85.25 90 MET A N 1
ATOM 720 C CA . MET A 1 90 ? 17.460 -0.376 -20.315 1.00 85.25 90 MET A CA 1
ATOM 721 C C . MET A 1 90 ? 17.502 1.123 -20.004 1.00 85.25 90 MET A C 1
ATOM 723 O O . MET A 1 90 ? 18.027 1.529 -18.964 1.00 85.25 90 MET A O 1
ATOM 727 N N . PRO A 1 91 ? 16.972 1.960 -20.910 1.00 92.56 91 PRO A N 1
ATOM 728 C CA . PRO A 1 91 ? 16.956 3.405 -20.728 1.00 92.56 91 PRO A CA 1
ATOM 729 C C . PRO A 1 91 ? 16.171 3.839 -19.482 1.00 92.56 91 PRO A C 1
ATOM 731 O O . PRO A 1 91 ? 15.293 3.122 -19.001 1.00 92.56 91 PRO A O 1
ATOM 734 N N . GLN A 1 92 ? 16.419 5.063 -19.004 1.00 91.06 92 GLN A N 1
ATOM 735 C CA . GLN A 1 92 ? 15.821 5.582 -17.765 1.00 91.06 92 GLN A CA 1
ATOM 736 C C . GLN A 1 92 ? 14.286 5.497 -17.736 1.00 91.06 92 GLN A C 1
ATOM 738 O O . GLN A 1 92 ? 13.721 5.072 -16.736 1.00 91.06 92 GLN A O 1
ATOM 743 N N . HIS A 1 93 ? 13.606 5.809 -18.843 1.00 91.19 93 HIS A N 1
ATOM 744 C CA . HIS A 1 93 ? 12.142 5.729 -18.909 1.00 91.19 93 HIS A CA 1
ATOM 745 C C . HIS A 1 93 ? 11.606 4.295 -18.721 1.00 91.19 93 HIS A C 1
ATOM 747 O O . HIS A 1 93 ? 10.508 4.113 -18.198 1.00 91.19 93 HIS A O 1
ATOM 753 N N . VAL A 1 94 ? 12.378 3.274 -19.114 1.00 88.56 94 VAL A N 1
ATOM 754 C CA . VAL A 1 94 ? 12.036 1.862 -18.881 1.00 88.56 94 VAL A CA 1
ATOM 755 C C . VAL A 1 94 ? 12.200 1.528 -17.401 1.00 88.56 94 VAL A C 1
ATOM 757 O O . VAL A 1 94 ? 11.309 0.921 -16.814 1.00 88.56 94 VAL A O 1
ATOM 760 N N . VAL A 1 95 ? 13.294 1.977 -16.777 1.00 87.56 95 VAL A N 1
ATOM 761 C CA . VAL A 1 95 ? 13.515 1.831 -15.326 1.00 87.56 95 VAL A CA 1
ATOM 762 C C . VAL A 1 95 ? 12.385 2.492 -14.531 1.00 87.56 95 VAL A C 1
ATOM 764 O O . VAL A 1 95 ? 11.836 1.889 -13.609 1.00 87.56 95 VAL A O 1
ATOM 767 N N . ASP A 1 96 ? 11.993 3.707 -14.911 1.00 89.00 96 ASP A N 1
ATOM 768 C CA . ASP A 1 96 ? 10.923 4.454 -14.246 1.00 89.00 96 ASP A CA 1
ATOM 769 C C . ASP A 1 96 ? 9.564 3.767 -14.405 1.00 89.00 96 ASP A C 1
ATOM 771 O O . ASP A 1 96 ? 8.815 3.650 -13.434 1.00 89.00 96 ASP A O 1
ATOM 775 N N . SER A 1 97 ? 9.270 3.233 -15.595 1.00 88.38 97 SER A N 1
ATOM 776 C CA . SER A 1 97 ? 8.082 2.406 -15.816 1.00 88.38 97 SER A CA 1
ATOM 777 C C . SER A 1 97 ? 8.096 1.164 -14.919 1.00 88.38 97 SER A C 1
ATOM 779 O O . SER A 1 97 ? 7.125 0.904 -14.208 1.00 88.38 97 SER A O 1
ATOM 781 N N . LEU A 1 98 ? 9.218 0.439 -14.859 1.00 86.38 98 LEU A N 1
ATOM 782 C CA . LEU A 1 98 ? 9.353 -0.756 -14.025 1.00 86.38 98 LEU A CA 1
ATOM 783 C C . LEU A 1 98 ? 9.108 -0.458 -12.545 1.00 86.38 98 LEU A C 1
ATOM 785 O O . LEU A 1 98 ? 8.405 -1.223 -11.896 1.00 86.38 98 LEU A O 1
ATOM 789 N N . ARG A 1 99 ? 9.587 0.668 -12.004 1.00 87.19 99 ARG A N 1
ATOM 790 C CA . ARG A 1 99 ? 9.317 1.061 -10.604 1.00 87.19 99 ARG A CA 1
ATOM 791 C C . ARG A 1 99 ? 7.817 1.129 -10.288 1.00 87.19 99 ARG A C 1
ATOM 793 O O . ARG A 1 99 ? 7.390 0.701 -9.216 1.00 87.19 99 ARG A O 1
ATOM 800 N N . LEU A 1 100 ? 6.994 1.596 -11.226 1.00 90.12 100 LEU A N 1
ATOM 801 C CA . LEU A 1 100 ? 5.535 1.678 -11.059 1.00 90.12 100 LEU A CA 1
ATOM 802 C C . LEU A 1 100 ? 4.833 0.311 -11.115 1.00 90.12 100 LEU A C 1
ATOM 804 O O . LEU A 1 100 ? 3.709 0.168 -10.625 1.00 90.12 100 LEU A O 1
ATOM 808 N N . HIS A 1 101 ? 5.478 -0.683 -11.722 1.00 87.62 101 HIS A N 1
ATOM 809 C CA . HIS A 1 101 ? 4.948 -2.036 -11.908 1.00 87.62 101 HIS A CA 1
ATOM 810 C C . HIS A 1 101 ? 5.577 -3.081 -11.002 1.00 87.62 101 HIS A C 1
ATOM 812 O O . HIS A 1 101 ? 5.059 -4.189 -10.925 1.00 87.62 101 HIS A O 1
ATOM 818 N N . ALA A 1 102 ? 6.703 -2.759 -10.378 1.00 85.62 102 ALA A N 1
ATOM 819 C CA . ALA A 1 102 ? 7.474 -3.725 -9.639 1.00 85.62 102 ALA A CA 1
ATOM 820 C C . ALA A 1 102 ? 7.591 -3.360 -8.167 1.00 85.62 102 ALA A C 1
ATOM 822 O O . ALA A 1 102 ? 7.694 -4.288 -7.401 1.00 85.62 102 ALA A O 1
ATOM 823 N N . THR A 1 103 ? 7.517 -2.112 -7.689 1.00 89.00 103 THR A N 1
ATOM 824 C CA . THR A 1 103 ? 7.671 -1.893 -6.230 1.00 89.00 103 THR A CA 1
ATOM 825 C C . THR A 1 103 ? 6.560 -2.577 -5.418 1.00 89.00 103 THR A C 1
ATOM 827 O O . THR A 1 103 ? 5.396 -2.602 -5.829 1.00 89.00 103 THR A O 1
ATOM 830 N N . SER A 1 104 ? 6.895 -3.123 -4.242 1.00 89.06 104 SER A N 1
ATOM 831 C CA . SER A 1 104 ? 5.953 -3.899 -3.416 1.00 89.06 104 SER A CA 1
ATOM 832 C C . SER A 1 104 ? 4.700 -3.096 -3.060 1.00 89.06 104 SER A C 1
ATOM 834 O O . SER A 1 104 ? 3.587 -3.614 -3.119 1.00 89.06 104 SER A O 1
ATOM 836 N N . PHE A 1 105 ? 4.870 -1.804 -2.760 1.00 92.12 105 PHE A N 1
ATOM 837 C CA . PHE A 1 105 ? 3.750 -0.910 -2.476 1.00 92.12 105 PHE A CA 1
ATOM 838 C C . PHE A 1 105 ? 2.838 -0.700 -3.696 1.00 92.12 105 PHE A C 1
ATOM 840 O O . PHE A 1 105 ? 1.619 -0.837 -3.586 1.00 92.12 105 PHE A O 1
ATOM 847 N N . ASN A 1 106 ? 3.407 -0.414 -4.874 1.00 93.31 106 ASN A N 1
ATOM 848 C CA . ASN A 1 106 ? 2.618 -0.221 -6.095 1.00 93.31 106 ASN A CA 1
ATOM 849 C C . ASN A 1 106 ? 1.900 -1.507 -6.529 1.00 93.31 106 ASN A C 1
ATOM 851 O O . ASN A 1 106 ? 0.769 -1.438 -7.015 1.00 93.31 106 ASN A O 1
ATOM 855 N N . ASN A 1 107 ? 2.516 -2.670 -6.306 1.00 92.19 107 ASN A N 1
ATOM 856 C CA . ASN A 1 107 ? 1.901 -3.969 -6.565 1.00 92.19 107 ASN A CA 1
ATOM 857 C C . ASN A 1 107 ? 0.665 -4.208 -5.701 1.00 92.19 107 ASN A C 1
ATOM 859 O O . ASN A 1 107 ? -0.376 -4.599 -6.230 1.00 92.19 107 ASN A O 1
ATOM 863 N N . GLU A 1 108 ? 0.731 -3.919 -4.399 1.00 94.44 108 GLU A N 1
ATOM 864 C CA . GLU A 1 108 ? -0.443 -4.040 -3.530 1.00 94.44 108 GLU A CA 1
ATOM 865 C C . GLU A 1 108 ? -1.531 -3.027 -3.891 1.00 94.44 108 GLU A C 1
ATOM 867 O O . GLU A 1 108 ? -2.700 -3.404 -3.989 1.00 94.44 108 GLU A O 1
ATOM 872 N N . CYS A 1 109 ? -1.167 -1.776 -4.191 1.00 95.88 109 CYS A N 1
ATOM 873 C CA . CYS A 1 109 ? -2.116 -0.782 -4.697 1.00 95.88 109 CYS A CA 1
ATOM 874 C C . CYS A 1 109 ? -2.838 -1.277 -5.960 1.00 95.88 109 CYS A C 1
ATOM 876 O O . CYS A 1 109 ? -4.061 -1.181 -6.053 1.00 95.88 109 CYS A O 1
ATOM 878 N N . ARG A 1 110 ? -2.112 -1.873 -6.912 1.00 96.31 110 ARG A N 1
ATOM 879 C CA . ARG A 1 110 ? -2.708 -2.434 -8.131 1.00 96.31 110 ARG A CA 1
ATOM 880 C C . ARG A 1 110 ? -3.615 -3.627 -7.833 1.00 96.31 110 ARG A C 1
ATOM 882 O O . ARG A 1 110 ? -4.712 -3.705 -8.386 1.00 96.31 110 ARG A O 1
ATOM 889 N N . ALA A 1 111 ? -3.183 -4.542 -6.966 1.00 96.44 111 ALA A N 1
ATOM 890 C CA . ALA A 1 111 ? -3.955 -5.729 -6.609 1.00 96.44 111 ALA A CA 1
ATOM 891 C C . ALA A 1 111 ? -5.290 -5.343 -5.953 1.00 96.44 111 ALA A C 1
ATOM 893 O O . ALA A 1 111 ? -6.355 -5.733 -6.436 1.00 96.44 111 ALA A O 1
ATOM 894 N N . TYR A 1 112 ? -5.255 -4.501 -4.916 1.00 97.69 112 TYR A N 1
ATOM 895 C CA . TYR A 1 112 ? -6.470 -4.031 -4.247 1.00 97.69 112 TYR A CA 1
ATOM 896 C C . TYR A 1 112 ? -7.312 -3.107 -5.126 1.00 97.69 112 TYR A C 1
ATOM 898 O O . TYR A 1 112 ? -8.540 -3.187 -5.083 1.00 97.69 112 TYR A O 1
ATOM 906 N N . GLY A 1 113 ? -6.681 -2.283 -5.966 1.00 97.25 113 GLY A N 1
ATOM 907 C CA . GLY A 1 113 ? -7.377 -1.487 -6.974 1.00 97.25 113 GLY A CA 1
ATOM 908 C C . GLY A 1 113 ? -8.217 -2.359 -7.907 1.00 97.25 113 GLY A C 1
ATOM 909 O O . GLY A 1 113 ? -9.394 -2.081 -8.120 1.00 97.25 113 GLY A O 1
ATOM 910 N N . ARG A 1 114 ? -7.658 -3.479 -8.384 1.00 97.75 114 ARG A N 1
ATOM 911 C CA . ARG A 1 114 ? -8.377 -4.424 -9.252 1.00 97.75 114 ARG A CA 1
ATOM 912 C C . ARG A 1 114 ? -9.514 -5.136 -8.519 1.00 97.75 114 ARG A C 1
ATOM 914 O O . ARG A 1 114 ? -10.586 -5.324 -9.090 1.00 97.75 114 ARG A O 1
ATOM 921 N N . LEU A 1 115 ? -9.312 -5.516 -7.256 1.00 98.06 115 LEU A N 1
ATOM 922 C CA . LEU A 1 115 ? -10.377 -6.122 -6.452 1.00 98.06 115 LEU A CA 1
ATOM 923 C C . LEU A 1 115 ? -11.561 -5.164 -6.259 1.00 98.06 115 LEU A C 1
ATOM 925 O O . LEU A 1 115 ? -12.707 -5.603 -6.366 1.00 98.06 115 LEU A O 1
ATOM 929 N N . LYS A 1 116 ? -11.302 -3.870 -6.036 1.00 96.50 116 LYS A N 1
ATOM 930 C CA . LYS A 1 116 ? -12.343 -2.834 -5.940 1.00 96.50 116 LYS A CA 1
ATOM 931 C C . LYS A 1 116 ? -13.064 -2.605 -7.261 1.00 96.50 116 LYS A C 1
ATOM 933 O O . LYS A 1 116 ? -14.289 -2.652 -7.291 1.00 96.50 116 LYS A O 1
ATOM 938 N N . GLU A 1 117 ? -12.306 -2.413 -8.340 1.00 97.00 117 GLU A N 1
ATOM 939 C CA . GLU A 1 117 ? -12.822 -2.197 -9.699 1.00 97.00 117 GLU A CA 1
ATOM 940 C C . GLU A 1 117 ? -13.837 -3.280 -10.106 1.00 97.00 117 GLU A C 1
ATOM 942 O O . GLU A 1 117 ? -14.866 -2.978 -10.702 1.00 97.00 117 GLU A O 1
ATOM 947 N N . LEU A 1 118 ? -13.580 -4.539 -9.733 1.00 97.38 118 LEU A N 1
ATOM 948 C CA . LEU A 1 118 ? -14.431 -5.683 -10.078 1.00 97.38 118 LEU A CA 1
ATOM 949 C C . LEU A 1 118 ? -15.478 -6.055 -9.014 1.00 97.38 118 LEU A C 1
ATOM 951 O O . LEU A 1 118 ? -16.195 -7.044 -9.189 1.00 97.38 118 LEU A O 1
ATOM 955 N N . GLY A 1 119 ? -15.546 -5.347 -7.881 1.00 96.62 119 GLY A N 1
ATOM 956 C CA . GLY A 1 119 ? -16.411 -5.738 -6.759 1.00 96.62 119 GLY A CA 1
ATOM 957 C C . GLY A 1 119 ? -16.073 -7.130 -6.198 1.00 96.62 119 GLY A C 1
ATOM 958 O O . GLY A 1 119 ? -16.955 -7.904 -5.821 1.00 96.62 119 GLY A O 1
ATOM 959 N N . ARG A 1 120 ? -14.784 -7.490 -6.191 1.00 97.50 12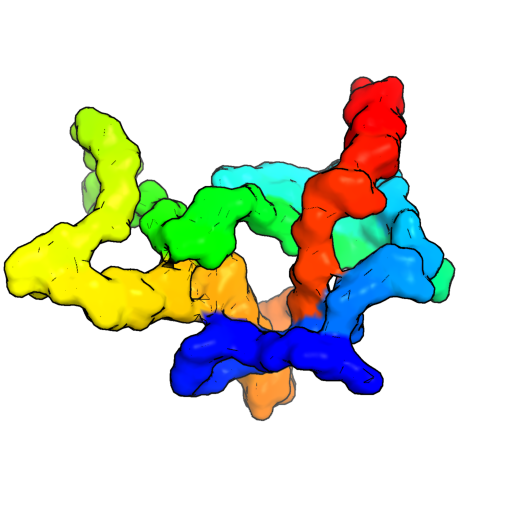0 ARG A N 1
ATOM 960 C CA . ARG A 1 120 ? -14.244 -8.784 -5.735 1.00 97.50 120 ARG A CA 1
ATOM 961 C C . ARG A 1 120 ? -13.447 -8.669 -4.435 1.00 97.50 120 ARG A C 1
ATOM 963 O O . ARG A 1 120 ? -12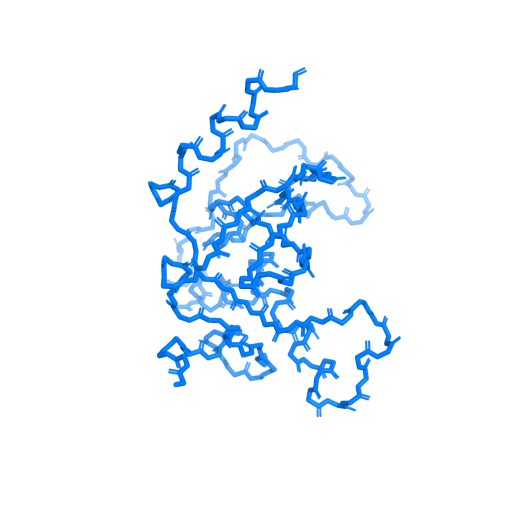.650 -9.545 -4.123 1.00 97.50 120 ARG A O 1
ATOM 970 N N . GLU A 1 121 ? -13.692 -7.627 -3.644 1.00 96.62 121 GLU A N 1
ATOM 971 C CA . GLU A 1 121 ? -13.001 -7.395 -2.365 1.00 96.62 121 GLU A CA 1
ATOM 972 C C . GLU A 1 121 ? -13.128 -8.568 -1.376 1.00 96.62 121 GLU A C 1
ATOM 974 O O . GLU A 1 121 ? -12.262 -8.726 -0.531 1.00 96.62 121 GLU A O 1
ATOM 979 N N . HIS A 1 122 ? -14.142 -9.432 -1.513 1.00 97.00 122 HIS A N 1
ATOM 980 C CA . HIS A 1 122 ? -14.312 -10.638 -0.690 1.00 97.00 122 HIS A CA 1
ATOM 981 C C . HIS A 1 122 ? -13.207 -11.699 -0.865 1.00 97.00 122 HIS A C 1
ATOM 983 O O . HIS A 1 122 ? -13.133 -12.625 -0.064 1.00 97.00 122 HIS A O 1
ATOM 989 N N . LEU A 1 123 ? -12.371 -11.595 -1.905 1.00 97.00 123 LEU A N 1
ATOM 990 C CA . LEU A 1 123 ? -11.237 -12.499 -2.135 1.00 97.00 123 LEU A CA 1
ATOM 991 C C . LEU A 1 123 ? -10.006 -12.155 -1.280 1.00 97.00 123 LEU A C 1
ATOM 993 O O . LEU A 1 123 ? -9.044 -12.918 -1.264 1.00 97.00 123 LEU A O 1
ATOM 997 N N . ALA A 1 124 ? -10.009 -11.008 -0.600 1.00 95.62 124 ALA A N 1
ATOM 998 C CA . ALA A 1 124 ? -8.912 -10.551 0.241 1.00 95.62 124 ALA A CA 1
ATOM 999 C C . ALA A 1 124 ? -9.447 -9.812 1.475 1.00 95.62 124 ALA A C 1
ATOM 1001 O O . ALA A 1 124 ? -10.651 -9.644 1.666 1.00 95.62 124 ALA A O 1
ATOM 1002 N N . VAL A 1 125 ? -8.541 -9.340 2.330 1.00 92.62 125 VAL A N 1
ATOM 1003 C CA . VAL A 1 125 ? -8.920 -8.384 3.375 1.00 92.62 125 VAL A CA 1
ATOM 1004 C C . VAL A 1 125 ? -9.385 -7.074 2.734 1.00 92.62 125 VAL A C 1
ATOM 1006 O O . VAL A 1 125 ? -8.801 -6.600 1.759 1.00 92.62 125 VAL A O 1
ATOM 1009 N N . LYS A 1 126 ? -10.446 -6.470 3.276 1.00 93.44 126 LYS A N 1
ATOM 1010 C CA . LYS A 1 126 ? -10.962 -5.196 2.765 1.00 93.44 126 LYS A CA 1
ATOM 1011 C C . LYS A 1 126 ? -9.935 -4.084 2.983 1.00 93.44 126 LYS A C 1
ATOM 1013 O O . LYS A 1 126 ? -9.461 -3.891 4.100 1.00 93.44 126 LYS A O 1
ATOM 1018 N N . VAL A 1 127 ? -9.653 -3.306 1.938 1.00 95.94 127 VAL A N 1
ATOM 1019 C CA . VAL A 1 127 ? -8.718 -2.173 1.999 1.00 95.94 127 VAL A CA 1
ATOM 1020 C C . VAL A 1 127 ? -9.458 -0.863 1.790 1.00 95.94 127 VAL A C 1
ATOM 1022 O O . VAL A 1 127 ? -10.157 -0.669 0.801 1.00 95.94 127 VAL A O 1
ATOM 1025 N N . HIS A 1 128 ? -9.287 0.083 2.709 1.00 95.00 128 HIS A N 1
ATOM 1026 C CA . HIS A 1 128 ? -9.966 1.377 2.629 1.00 95.00 128 HIS A CA 1
ATOM 1027 C C . HIS A 1 128 ? -9.298 2.332 1.634 1.00 95.00 128 HIS A C 1
ATOM 1029 O O . HIS A 1 128 ? -9.993 3.066 0.940 1.00 95.00 128 HIS A O 1
ATOM 1035 N N . GLY A 1 129 ? -7.983 2.238 1.473 1.00 95.38 129 GLY A N 1
ATOM 1036 C CA . GLY A 1 129 ? -7.188 3.052 0.562 1.00 95.38 129 GLY A CA 1
ATOM 1037 C C . GLY A 1 129 ? -5.729 3.034 0.991 1.00 95.38 129 GLY A C 1
ATOM 1038 O O . GLY A 1 129 ? -5.355 2.259 1.874 1.00 95.38 129 GLY A O 1
ATOM 1039 N N . TYR A 1 130 ? -4.922 3.901 0.394 1.00 94.75 130 TYR A N 1
ATOM 1040 C CA . TYR A 1 130 ? -3.565 4.169 0.866 1.00 94.75 130 TYR A CA 1
ATOM 1041 C C . TYR A 1 130 ? -3.491 5.533 1.563 1.00 94.75 130 TYR A C 1
ATOM 1043 O O . TYR A 1 130 ? -4.338 6.393 1.349 1.00 94.75 130 TYR A O 1
ATOM 1051 N N . LEU A 1 131 ? -2.471 5.758 2.383 1.00 92.06 131 LEU A N 1
ATOM 1052 C CA . LEU A 1 131 ? -2.189 7.068 2.971 1.00 92.06 131 LEU A CA 1
ATOM 1053 C C . LEU A 1 131 ? -0.695 7.359 2.889 1.00 92.06 131 LEU A C 1
ATOM 1055 O O . LEU A 1 131 ? 0.116 6.440 2.754 1.00 92.06 131 LEU A O 1
ATOM 1059 N N . ARG A 1 132 ? -0.327 8.638 2.969 1.00 87.88 132 ARG A N 1
ATOM 1060 C CA . ARG A 1 132 ? 1.072 9.062 3.044 1.00 87.88 132 ARG A CA 1
ATOM 1061 C C . ARG A 1 132 ? 1.405 9.453 4.476 1.00 87.88 132 ARG A C 1
ATOM 1063 O O . ARG A 1 132 ? 0.689 10.242 5.081 1.00 87.88 132 ARG A O 1
ATOM 1070 N N . LEU A 1 133 ? 2.514 8.924 4.981 1.00 84.19 133 LEU A N 1
ATOM 1071 C CA . LEU A 1 133 ? 2.988 9.163 6.336 1.00 84.19 133 LEU A CA 1
ATOM 1072 C C . LEU A 1 133 ? 4.455 9.561 6.305 1.00 84.19 133 LEU A C 1
ATOM 1074 O O . LEU A 1 133 ? 5.261 8.891 5.660 1.00 84.19 133 LEU A O 1
ATOM 1078 N N . TYR A 1 134 ? 4.812 10.624 7.015 1.00 82.56 134 TYR A N 1
ATOM 1079 C CA . TYR A 1 134 ? 6.204 11.010 7.187 1.00 82.56 134 TYR A CA 1
ATOM 1080 C C . TYR A 1 134 ? 6.675 10.676 8.599 1.00 82.56 134 TYR A C 1
ATOM 1082 O O . TYR A 1 134 ? 5.999 10.985 9.575 1.00 82.56 134 TYR A O 1
ATOM 1090 N N . ILE A 1 135 ? 7.873 10.097 8.716 1.00 79.00 135 ILE A N 1
ATOM 1091 C CA . ILE A 1 135 ? 8.433 9.648 10.004 1.00 79.00 135 ILE A CA 1
ATOM 1092 C C . ILE A 1 135 ? 8.445 10.774 11.044 1.00 79.00 135 ILE A C 1
ATOM 1094 O O . ILE A 1 135 ? 8.096 10.539 12.195 1.00 79.00 135 ILE A O 1
ATOM 1098 N N . HIS A 1 136 ? 8.778 12.007 10.649 1.00 80.19 136 HIS A N 1
ATOM 1099 C CA . HIS A 1 136 ? 8.801 13.145 11.575 1.00 80.19 136 HIS A CA 1
ATOM 1100 C C . HIS A 1 136 ? 7.431 13.438 12.212 1.00 80.19 136 HIS A C 1
ATOM 1102 O O . HIS A 1 136 ? 7.391 13.945 13.325 1.00 80.19 136 HIS A O 1
ATOM 1108 N N . GLN A 1 137 ? 6.322 13.083 11.552 1.00 78.75 137 GLN A N 1
ATOM 1109 C CA . GLN A 1 137 ? 4.959 13.276 12.067 1.00 78.75 137 GLN A CA 1
ATOM 1110 C C . GLN A 1 137 ? 4.595 12.253 13.147 1.00 78.75 137 GLN A C 1
ATOM 1112 O O . GLN A 1 137 ? 3.691 12.484 13.941 1.00 78.75 137 GLN A O 1
ATOM 1117 N N . ILE A 1 138 ? 5.281 11.109 13.162 1.00 77.56 138 ILE A N 1
ATOM 1118 C CA . ILE A 1 138 ? 4.957 9.974 14.031 1.00 77.56 138 ILE A CA 1
ATOM 1119 C C . ILE A 1 138 ? 6.086 9.587 14.975 1.00 77.56 138 ILE A C 1
ATOM 1121 O O . ILE A 1 138 ? 5.938 8.638 15.741 1.00 77.56 138 ILE A O 1
ATOM 1125 N N . ASN A 1 139 ? 7.214 10.293 14.921 1.00 79.81 139 ASN A N 1
ATOM 1126 C CA . ASN A 1 139 ? 8.426 9.906 15.627 1.00 79.81 139 ASN A CA 1
ATOM 1127 C C . ASN A 1 139 ? 8.166 9.729 17.127 1.00 79.81 139 ASN A C 1
ATOM 1129 O O . ASN A 1 139 ? 8.534 8.707 17.691 1.00 79.81 139 ASN A O 1
ATOM 1133 N N . GLU A 1 140 ? 7.454 10.660 17.762 1.00 81.69 140 GLU A N 1
ATOM 1134 C CA . GLU A 1 140 ? 7.119 10.559 19.188 1.00 81.69 140 GLU A CA 1
ATOM 1135 C C . GLU A 1 140 ? 6.265 9.326 19.507 1.00 81.69 140 GLU A C 1
ATOM 1137 O O . GLU A 1 140 ? 6.556 8.612 20.467 1.00 81.69 140 GLU A O 1
ATOM 1142 N N . GLN A 1 141 ? 5.261 9.025 18.677 1.00 78.88 141 GLN A N 1
ATOM 1143 C CA . GLN A 1 141 ? 4.401 7.853 18.861 1.00 78.88 141 GLN A CA 1
ATOM 1144 C C . GLN A 1 141 ? 5.179 6.541 18.671 1.00 78.88 141 GLN A C 1
ATOM 1146 O O . GLN A 1 141 ? 5.013 5.602 19.449 1.00 78.88 141 GLN A O 1
ATOM 1151 N N . VAL A 1 142 ? 6.076 6.490 17.681 1.00 75.56 142 VAL A N 1
ATOM 1152 C CA . VAL A 1 142 ? 6.957 5.338 17.437 1.00 75.56 142 VAL A CA 1
ATOM 1153 C C . VAL A 1 142 ? 7.921 5.134 18.608 1.00 75.56 142 VAL A C 1
ATOM 1155 O O . VAL A 1 142 ? 8.048 4.019 19.106 1.00 75.56 142 VAL A O 1
ATOM 1158 N N . GLN A 1 143 ? 8.557 6.200 19.100 1.00 78.69 143 GLN A N 1
ATOM 1159 C CA . GLN A 1 143 ? 9.455 6.129 20.257 1.00 78.69 143 GLN A CA 1
ATOM 1160 C C . GLN A 1 143 ? 8.712 5.708 21.531 1.00 78.69 143 GLN A C 1
ATOM 1162 O O . GLN A 1 143 ? 9.227 4.908 22.311 1.00 78.69 143 GLN A O 1
ATOM 1167 N N . ALA A 1 144 ? 7.491 6.207 21.742 1.00 79.50 144 ALA A N 1
ATOM 1168 C CA . ALA A 1 144 ? 6.652 5.803 22.865 1.00 79.50 144 ALA A CA 1
ATOM 1169 C C . ALA A 1 144 ? 6.277 4.313 22.804 1.00 79.50 144 ALA A C 1
ATOM 1171 O O . ALA A 1 144 ? 6.223 3.666 23.846 1.00 79.50 144 ALA A O 1
ATOM 1172 N N . MET A 1 145 ? 6.054 3.767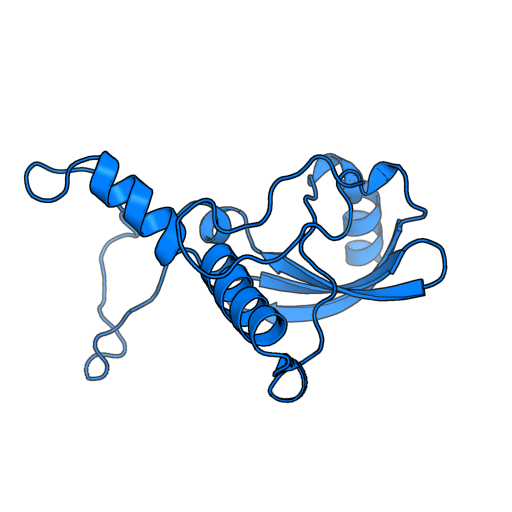 21.607 1.00 71.81 145 MET A N 1
ATOM 1173 C CA . MET A 1 145 ? 5.776 2.344 21.396 1.00 71.81 145 MET A CA 1
ATOM 1174 C C . MET A 1 145 ? 7.009 1.470 21.660 1.00 71.81 145 MET A C 1
ATOM 1176 O O . MET A 1 145 ? 6.908 0.507 22.417 1.00 71.81 145 MET A O 1
ATOM 1180 N N . ILE A 1 146 ? 8.184 1.850 21.141 1.00 70.75 146 ILE A N 1
ATOM 1181 C CA . ILE A 1 146 ? 9.443 1.120 21.382 1.00 70.75 146 ILE A CA 1
ATOM 1182 C C . ILE A 1 146 ? 9.752 1.043 22.881 1.00 70.75 146 ILE A C 1
ATOM 1184 O O . ILE A 1 146 ? 10.140 -0.006 23.371 1.00 70.75 146 ILE A O 1
ATOM 1188 N N . ARG A 1 147 ? 9.532 2.127 23.636 1.00 74.12 147 ARG A N 1
ATOM 1189 C CA . ARG A 1 147 ? 9.763 2.151 25.094 1.00 74.12 147 ARG A CA 1
ATOM 1190 C C . ARG A 1 147 ? 8.809 1.264 25.903 1.00 74.12 147 ARG A C 1
ATOM 1192 O O . ARG A 1 147 ? 9.055 1.062 27.087 1.00 74.12 147 ARG A O 1
ATOM 1199 N N . ARG A 1 148 ? 7.691 0.829 25.315 1.00 65.75 148 ARG A N 1
ATOM 1200 C CA . ARG A 1 148 ? 6.680 -0.024 25.965 1.00 65.75 148 ARG A CA 1
ATOM 1201 C C . ARG A 1 148 ? 6.869 -1.513 25.660 1.00 65.75 148 ARG A C 1
ATOM 1203 O O . ARG A 1 148 ? 6.121 -2.312 26.215 1.00 65.75 148 ARG A O 1
ATOM 1210 N N . THR A 1 149 ? 7.807 -1.851 24.775 1.00 57.09 149 THR A N 1
ATOM 1211 C CA . THR A 1 149 ? 8.177 -3.226 24.404 1.00 57.09 149 THR A CA 1
ATOM 1212 C C . THR A 1 149 ? 9.410 -3.644 25.191 1.00 57.09 149 THR A C 1
ATOM 1214 O O . THR A 1 149 ? 9.452 -4.813 25.624 1.00 57.09 149 THR A O 1
#